Protein AF-A0A964LHS6-F1 (afdb_monomer_lite)

Secondary structure (DSSP, 8-state):
--HHHHHHHHHHH--HHHHHHHHHTT--S------HHHHHHHHHHH-S-HHHHHHHHHT--HHHHHHHS---

Radius of gyration: 11.38 Å; chains: 1; bounding box: 28×22×28 Å

pLDDT: mean 94.2, std 8.14, range [50.81, 98.38]

Sequence (72 aa):
MTLDDVLAQLEKAGSAQTRKTYGRHGITSPMFGVSYAVLGKLVKTIKVDQALAEALWATGNHDARILATPVP

Foldseek 3Di:
DALVVVVVQQLVQADPVQVVVVVVVVDPWAESRHDPVVLVVVLVVVADDQVQLVVLCVVRYPSSPSSSPDHD

Structure (mmCIF, N/CA/C/O backbone):
data_AF-A0A964LHS6-F1
#
_entry.id   AF-A0A964LHS6-F1
#
loop_
_atom_site.group_PDB
_atom_site.id
_atom_site.type_symbol
_atom_site.label_atom_id
_atom_site.label_alt_id
_atom_site.label_comp_id
_atom_site.label_asym_id
_atom_site.label_entity_id
_atom_site.label_seq_id
_atom_site.pdbx_PDB_ins_code
_atom_site.Cartn_x
_atom_site.Cartn_y
_atom_site.Cartn_z
_atom_site.occupancy
_atom_site.B_iso_or_equiv
_atom_site.auth_seq_id
_atom_site.auth_comp_id
_atom_site.auth_asym_id
_atom_site.auth_atom_id
_atom_site.pdbx_PDB_model_num
ATOM 1 N N . MET A 1 1 ? -11.903 -1.335 7.709 1.00 86.88 1 MET A N 1
ATOM 2 C CA . MET A 1 1 ? -11.818 -1.738 6.283 1.00 86.88 1 MET A CA 1
ATOM 3 C C . MET A 1 1 ? -11.438 -3.204 6.250 1.00 86.88 1 MET A C 1
ATOM 5 O O . MET A 1 1 ? -10.773 -3.630 7.184 1.00 86.88 1 MET A O 1
ATOM 9 N N . THR A 1 2 ? -11.844 -3.968 5.239 1.00 95.88 2 THR A N 1
ATOM 10 C CA . THR A 1 2 ? -11.346 -5.346 5.079 1.00 95.88 2 THR A CA 1
ATOM 11 C C . THR A 1 2 ? -10.014 -5.364 4.324 1.00 95.88 2 THR A C 1
ATOM 13 O O . THR A 1 2 ? -9.645 -4.368 3.698 1.00 95.88 2 THR A O 1
ATOM 16 N N . LEU A 1 3 ? -9.288 -6.488 4.373 1.00 96.94 3 LEU A N 1
ATOM 17 C CA . LEU A 1 3 ? -8.072 -6.682 3.574 1.00 96.94 3 LEU A CA 1
ATOM 18 C C . LEU A 1 3 ? -8.355 -6.470 2.079 1.00 96.94 3 LEU A C 1
ATOM 20 O O . LEU A 1 3 ? -7.632 -5.724 1.418 1.00 96.94 3 LEU A O 1
ATOM 24 N N . ASP A 1 4 ? -9.431 -7.074 1.577 1.00 98.00 4 ASP A N 1
ATOM 25 C CA . ASP A 1 4 ? -9.807 -7.020 0.164 1.00 98.00 4 ASP A CA 1
ATOM 26 C C . ASP A 1 4 ? -10.137 -5.590 -0.279 1.00 98.00 4 ASP A C 1
ATOM 28 O O . ASP A 1 4 ? -9.683 -5.150 -1.336 1.00 98.00 4 ASP A O 1
ATOM 32 N N . ASP A 1 5 ? -10.832 -4.816 0.565 1.00 97.56 5 ASP A N 1
ATOM 33 C CA . ASP A 1 5 ? -11.107 -3.401 0.291 1.00 97.56 5 ASP A CA 1
ATOM 34 C C . ASP A 1 5 ? -9.816 -2.583 0.160 1.00 97.56 5 ASP A C 1
ATOM 36 O O . ASP A 1 5 ? -9.709 -1.714 -0.709 1.00 97.56 5 ASP A O 1
ATOM 40 N N . VAL A 1 6 ? -8.836 -2.828 1.039 1.00 97.00 6 VAL A N 1
ATOM 41 C CA . VAL A 1 6 ? -7.548 -2.120 1.007 1.00 97.00 6 VAL A CA 1
ATOM 42 C C . VAL A 1 6 ? -6.768 -2.507 -0.245 1.00 97.00 6 VAL A C 1
ATOM 44 O O . VAL A 1 6 ? -6.277 -1.622 -0.945 1.00 97.00 6 VAL A O 1
ATOM 47 N N . LEU A 1 7 ? -6.682 -3.800 -0.565 1.00 98.06 7 LEU A N 1
ATOM 48 C CA . LEU A 1 7 ? -5.971 -4.279 -1.751 1.00 98.06 7 LEU A CA 1
ATOM 49 C C . LEU A 1 7 ? -6.594 -3.745 -3.044 1.00 98.06 7 LEU A C 1
ATOM 51 O O . LEU A 1 7 ? -5.860 -3.250 -3.896 1.00 98.06 7 LEU A O 1
ATOM 55 N N . ALA A 1 8 ? -7.924 -3.731 -3.155 1.00 98.31 8 ALA A N 1
ATOM 56 C CA . ALA A 1 8 ? -8.620 -3.159 -4.307 1.00 98.31 8 ALA A CA 1
ATOM 57 C C . ALA A 1 8 ? -8.344 -1.653 -4.466 1.00 98.31 8 ALA A C 1
ATOM 59 O O . ALA A 1 8 ? -8.171 -1.149 -5.580 1.00 98.31 8 ALA A O 1
ATOM 60 N N . GLN A 1 9 ? -8.267 -0.908 -3.358 1.00 97.94 9 GLN A N 1
ATOM 61 C CA . GLN A 1 9 ? -7.919 0.515 -3.397 1.00 97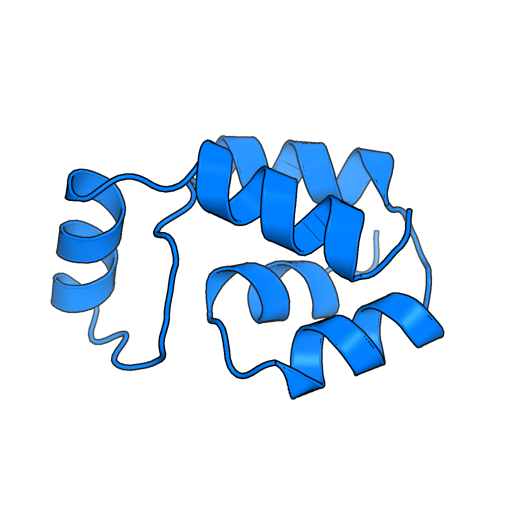.94 9 GLN A CA 1
ATOM 62 C C . GLN A 1 9 ? -6.458 0.751 -3.778 1.00 97.94 9 GLN A C 1
ATOM 64 O O . GLN A 1 9 ? -6.179 1.666 -4.558 1.00 97.94 9 GLN A O 1
ATOM 69 N N . LEU A 1 10 ? -5.536 -0.066 -3.265 1.00 98.06 10 LEU A N 1
ATOM 70 C CA . LEU A 1 10 ? -4.124 -0.011 -3.636 1.00 98.06 10 LEU A CA 1
ATOM 71 C C . LEU A 1 10 ? -3.930 -0.326 -5.121 1.00 98.06 10 LEU A C 1
ATOM 73 O O . LEU A 1 10 ? -3.244 0.420 -5.816 1.00 98.06 10 LEU A O 1
ATOM 77 N N . GLU A 1 11 ? -4.576 -1.373 -5.627 1.00 98.19 11 GLU A N 1
ATOM 78 C CA . GLU A 1 11 ? -4.513 -1.751 -7.038 1.00 98.19 11 GLU A CA 1
ATOM 79 C C . GLU A 1 11 ? -5.025 -0.629 -7.943 1.00 98.19 11 GLU A C 1
ATOM 81 O O . GLU A 1 11 ? -4.328 -0.208 -8.869 1.00 98.19 11 GLU A O 1
ATOM 86 N N . LYS A 1 12 ? -6.194 -0.064 -7.619 1.00 98.25 12 LYS A N 1
ATOM 87 C CA . LYS A 1 12 ? -6.784 1.057 -8.363 1.00 98.25 12 LYS A CA 1
ATOM 88 C C . LYS A 1 12 ? -5.916 2.320 -8.334 1.00 98.25 12 LYS A C 1
ATOM 90 O O . LYS A 1 12 ? -5.932 3.093 -9.290 1.00 98.25 12 LYS A O 1
ATOM 95 N N . ALA A 1 13 ? -5.191 2.559 -7.242 1.00 98.00 13 ALA A N 1
ATOM 96 C CA . ALA A 1 13 ? -4.301 3.710 -7.092 1.00 98.00 13 ALA A CA 1
ATOM 97 C C . ALA A 1 13 ? -2.886 3.480 -7.653 1.00 98.00 13 ALA A C 1
ATOM 99 O O . ALA A 1 13 ? -2.089 4.423 -7.715 1.00 98.00 13 ALA A O 1
ATOM 100 N N . GLY A 1 14 ? -2.553 2.242 -8.023 1.00 97.94 14 GLY A N 1
ATOM 101 C CA . GLY A 1 14 ? -1.244 1.857 -8.526 1.00 97.94 14 GLY A CA 1
ATOM 102 C C . GLY A 1 14 ? -0.952 2.431 -9.911 1.00 97.94 14 GLY A C 1
ATOM 103 O O . GLY A 1 14 ? -1.834 2.555 -10.759 1.00 97.94 14 GLY A O 1
ATOM 104 N N . SER A 1 15 ? 0.313 2.757 -10.184 1.00 98.12 15 SER A N 1
ATOM 105 C CA . SER A 1 15 ? 0.735 3.220 -11.510 1.00 98.12 15 SER A CA 1
ATOM 106 C C . SER A 1 15 ? 2.066 2.619 -11.954 1.00 98.12 15 SER A C 1
ATOM 108 O O . SER A 1 15 ? 2.983 2.417 -11.156 1.00 98.12 15 SER A O 1
ATOM 110 N N . ALA A 1 16 ? 2.211 2.387 -13.263 1.00 97.38 16 ALA A N 1
ATOM 111 C CA . ALA A 1 16 ? 3.459 1.888 -13.846 1.00 97.38 16 ALA A CA 1
ATOM 112 C C . ALA A 1 16 ? 4.645 2.834 -13.596 1.00 97.38 16 ALA A C 1
ATOM 114 O O . ALA A 1 16 ? 5.770 2.377 -13.392 1.00 97.38 16 ALA A O 1
ATOM 115 N N . GLN A 1 17 ? 4.393 4.146 -13.562 1.00 97.50 17 GLN A N 1
ATOM 116 C CA . GLN A 1 17 ? 5.422 5.142 -13.284 1.00 97.50 17 GLN A CA 1
ATOM 117 C C . GLN A 1 17 ? 5.954 5.013 -11.853 1.00 97.50 17 GLN A C 1
ATOM 119 O O . GLN A 1 17 ? 7.168 5.002 -11.654 1.00 97.50 17 GLN A O 1
ATOM 124 N N . THR A 1 18 ? 5.073 4.863 -10.862 1.00 97.56 18 THR A N 1
ATOM 125 C CA . THR A 1 18 ? 5.489 4.660 -9.468 1.00 97.56 18 THR A CA 1
ATOM 126 C C . THR A 1 18 ? 6.240 3.340 -9.308 1.00 97.56 18 THR A C 1
ATOM 128 O O . THR A 1 18 ? 7.310 3.336 -8.704 1.00 97.56 18 THR A O 1
ATOM 131 N N . ARG A 1 19 ? 5.759 2.244 -9.919 1.00 97.56 19 ARG A N 1
ATOM 132 C CA . ARG A 1 19 ? 6.470 0.949 -9.911 1.00 97.56 19 ARG A CA 1
ATOM 133 C C . ARG A 1 19 ? 7.882 1.072 -10.477 1.00 97.56 19 ARG A C 1
ATOM 135 O O . ARG A 1 19 ? 8.826 0.553 -9.895 1.00 97.56 19 ARG A O 1
ATOM 142 N N . LYS A 1 20 ? 8.048 1.807 -11.581 1.00 97.31 20 LYS A N 1
ATOM 143 C CA . LYS A 1 20 ? 9.365 2.070 -12.181 1.00 97.31 20 LYS A CA 1
ATOM 144 C C . LYS A 1 20 ? 10.278 2.849 -11.235 1.00 97.31 20 LYS A C 1
ATOM 146 O O . LYS A 1 20 ? 11.459 2.532 -11.134 1.00 97.31 20 LYS A O 1
ATOM 151 N N . THR A 1 21 ? 9.752 3.867 -10.556 1.00 97.12 21 THR A N 1
ATOM 152 C CA . THR A 1 21 ? 10.508 4.636 -9.558 1.00 97.12 21 THR A CA 1
ATOM 153 C C . THR A 1 21 ? 10.939 3.753 -8.389 1.00 97.12 21 THR A C 1
ATOM 155 O O . THR A 1 21 ? 12.117 3.731 -8.054 1.00 97.12 21 THR A O 1
ATOM 158 N N . TYR A 1 22 ? 10.027 2.964 -7.822 1.00 96.56 22 TYR A N 1
ATOM 159 C CA . TYR A 1 22 ? 10.333 2.031 -6.733 1.00 96.56 22 TYR A CA 1
ATOM 160 C C . TYR A 1 22 ? 11.335 0.949 -7.145 1.00 96.56 22 TYR A C 1
ATOM 162 O O . TYR A 1 22 ? 12.286 0.690 -6.409 1.00 96.56 22 TYR A O 1
ATOM 170 N N . GLY A 1 23 ? 11.214 0.408 -8.358 1.00 96.94 23 GLY A N 1
ATOM 171 C CA . GLY A 1 23 ? 12.194 -0.525 -8.915 1.00 96.94 23 GLY A CA 1
ATOM 172 C C . GLY A 1 23 ? 13.590 0.090 -9.064 1.00 96.94 23 GLY A C 1
ATOM 173 O O . GLY A 1 23 ? 14.580 -0.553 -8.731 1.00 96.94 23 GLY A O 1
ATOM 174 N N . ARG A 1 24 ? 13.698 1.363 -9.477 1.00 97.06 24 ARG A N 1
ATOM 175 C CA . ARG A 1 24 ? 14.988 2.091 -9.512 1.00 97.06 24 ARG A CA 1
ATOM 176 C C . ARG A 1 24 ? 15.602 2.285 -8.126 1.00 97.06 24 ARG A C 1
ATOM 178 O O . ARG A 1 24 ? 16.818 2.385 -8.026 1.00 97.06 24 ARG A O 1
ATOM 185 N N . HIS A 1 25 ? 14.781 2.334 -7.079 1.00 96.00 25 HIS A N 1
ATOM 186 C CA . HIS A 1 25 ? 15.234 2.383 -5.686 1.00 96.00 25 HIS A CA 1
ATOM 187 C C . HIS A 1 25 ? 15.550 0.991 -5.109 1.00 96.00 25 HIS A C 1
ATOM 189 O O . HIS A 1 25 ? 15.860 0.879 -3.927 1.00 96.00 25 HIS A O 1
ATOM 195 N N . GLY A 1 26 ? 15.483 -0.070 -5.922 1.00 96.25 26 GLY A N 1
ATOM 196 C CA . GLY A 1 26 ? 15.843 -1.430 -5.523 1.00 96.25 26 GLY A CA 1
ATOM 197 C C . GLY A 1 26 ? 14.712 -2.232 -4.881 1.00 96.25 26 GLY A C 1
ATOM 198 O O . GLY A 1 26 ? 14.964 -3.315 -4.360 1.00 96.25 26 GLY A O 1
ATOM 199 N N . ILE A 1 27 ? 13.466 -1.749 -4.917 1.00 95.88 27 ILE A N 1
ATOM 200 C CA . ILE A 1 27 ? 12.332 -2.530 -4.415 1.00 95.88 27 ILE A CA 1
ATOM 201 C C . ILE A 1 27 ? 12.005 -3.627 -5.434 1.00 95.88 27 ILE A C 1
ATOM 203 O O . ILE A 1 27 ? 11.612 -3.343 -6.565 1.00 95.88 27 ILE A O 1
ATOM 207 N N . THR A 1 28 ? 12.151 -4.884 -5.015 1.00 94.44 28 THR A N 1
ATOM 208 C CA . THR A 1 28 ? 11.907 -6.080 -5.842 1.00 94.44 28 THR A CA 1
ATOM 209 C C . THR A 1 28 ? 10.626 -6.827 -5.474 1.00 94.44 28 THR A C 1
ATOM 211 O O . THR A 1 28 ? 10.188 -7.697 -6.226 1.00 94.44 28 THR A O 1
ATOM 214 N N . SER A 1 29 ? 10.009 -6.495 -4.338 1.00 93.69 29 SER A N 1
ATOM 215 C CA . SER A 1 29 ? 8.748 -7.099 -3.904 1.00 93.69 29 SER A CA 1
ATOM 216 C C . SER A 1 29 ? 7.606 -6.801 -4.885 1.00 93.69 29 SER A C 1
ATOM 218 O O . SER A 1 29 ? 7.604 -5.733 -5.507 1.00 93.69 29 SER A O 1
ATOM 220 N N . PRO A 1 30 ? 6.589 -7.681 -4.981 1.00 96.31 30 PRO A N 1
ATOM 221 C CA . PRO A 1 30 ? 5.353 -7.368 -5.689 1.00 96.31 30 PRO A CA 1
ATOM 222 C C . PRO A 1 30 ? 4.775 -6.041 -5.198 1.00 96.31 30 PRO A C 1
ATOM 224 O O . PRO A 1 30 ? 4.791 -5.756 -4.002 1.00 96.31 30 PRO A O 1
ATOM 227 N N . MET A 1 31 ? 4.285 -5.208 -6.107 1.00 97.38 31 MET A N 1
ATOM 228 C CA . MET A 1 31 ? 3.736 -3.900 -5.761 1.00 97.38 31 MET A CA 1
ATOM 229 C C . MET A 1 31 ? 2.728 -3.460 -6.816 1.00 97.38 31 MET A C 1
ATOM 231 O O . MET A 1 31 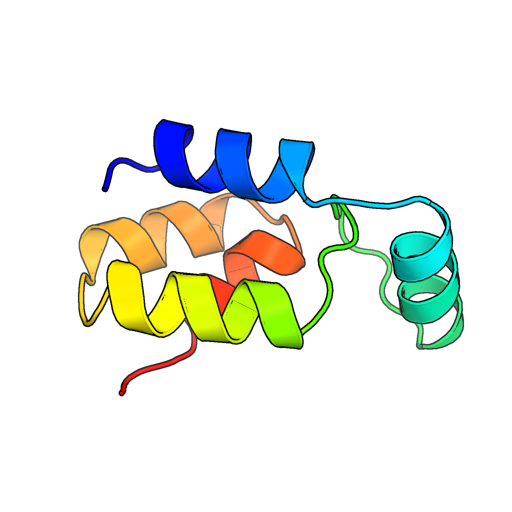? 2.900 -3.731 -8.008 1.00 97.38 31 MET A O 1
ATOM 235 N N . PHE A 1 32 ? 1.716 -2.716 -6.392 1.00 98.38 32 PHE A N 1
ATOM 236 C CA . PHE A 1 32 ? 0.832 -1.989 -7.296 1.00 98.38 32 PHE A CA 1
ATOM 237 C C . PHE A 1 32 ? 1.493 -0.683 -7.766 1.00 98.38 32 PHE A C 1
ATOM 239 O O . PHE A 1 32 ? 1.277 -0.247 -8.901 1.00 98.38 32 PHE A O 1
ATOM 246 N N . GLY A 1 33 ? 2.377 -0.107 -6.945 1.00 97.94 33 GLY A N 1
ATOM 247 C CA . GLY A 1 33 ? 3.077 1.152 -7.180 1.00 97.94 33 GLY A CA 1
ATOM 248 C C . GLY A 1 33 ? 2.204 2.334 -6.796 1.00 97.94 33 GLY A C 1
ATOM 249 O O . GLY A 1 33 ? 1.812 3.125 -7.658 1.00 97.94 33 GLY A O 1
ATOM 250 N N . VAL A 1 34 ? 1.883 2.454 -5.512 1.00 98.12 34 VAL A N 1
ATOM 251 C CA . VAL A 1 34 ? 1.006 3.514 -4.999 1.00 98.12 34 VAL A CA 1
ATOM 252 C C . VAL A 1 34 ? 1.844 4.669 -4.470 1.00 98.12 34 VAL A C 1
ATOM 254 O O . VAL A 1 34 ? 2.823 4.467 -3.771 1.00 98.12 34 VAL A O 1
ATOM 257 N N . SER A 1 35 ? 1.478 5.911 -4.796 1.00 96.50 35 SER A N 1
ATOM 258 C CA . SER A 1 35 ? 2.218 7.074 -4.285 1.00 96.50 35 SER A CA 1
ATOM 259 C C . SER A 1 35 ? 2.080 7.230 -2.763 1.00 96.50 35 SER A C 1
ATOM 261 O O . SER A 1 35 ? 0.997 7.025 -2.209 1.00 96.50 35 SER A O 1
ATOM 263 N N . TYR A 1 36 ? 3.127 7.726 -2.093 1.00 94.19 36 TYR A N 1
ATOM 264 C CA . TYR A 1 36 ? 3.091 8.020 -0.651 1.00 94.19 36 TYR A CA 1
ATOM 265 C C . TYR A 1 36 ? 1.980 9.000 -0.243 1.00 94.19 36 TYR A C 1
ATOM 267 O O . TYR A 1 36 ? 1.451 8.904 0.861 1.00 94.19 36 TYR A O 1
ATOM 275 N N . ALA A 1 37 ? 1.571 9.906 -1.136 1.00 95.00 37 ALA A N 1
ATOM 276 C CA . ALA A 1 37 ? 0.448 10.805 -0.883 1.00 95.00 37 ALA A CA 1
ATOM 277 C C . ALA A 1 37 ? -0.889 10.053 -0.741 1.00 95.00 37 ALA A C 1
ATOM 279 O O . ALA A 1 37 ? -1.722 10.429 0.081 1.00 95.00 37 ALA A O 1
ATOM 280 N N . VAL A 1 38 ? -1.103 8.992 -1.528 1.00 95.81 38 VAL A N 1
ATOM 281 C CA . VAL A 1 38 ? -2.295 8.135 -1.418 1.00 95.81 38 VAL A CA 1
ATOM 282 C C . VAL A 1 38 ? -2.174 7.200 -0.220 1.00 95.81 38 VAL A C 1
ATOM 284 O O . VAL A 1 38 ? -3.127 7.099 0.549 1.00 95.81 38 VAL A O 1
ATOM 287 N N . LEU A 1 39 ? -1.000 6.597 -0.001 1.00 95.56 39 LEU A N 1
ATOM 288 C CA . LEU A 1 39 ? -0.749 5.756 1.17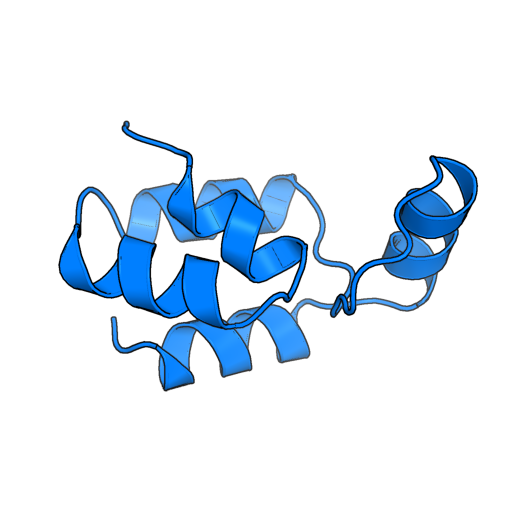5 1.00 95.56 39 LEU A CA 1
ATOM 289 C C . LEU A 1 39 ? -1.039 6.526 2.471 1.00 95.56 39 LEU A C 1
ATOM 291 O O . LEU A 1 39 ? -1.800 6.054 3.307 1.00 95.56 39 LEU A O 1
ATOM 295 N N . GLY A 1 40 ? -0.560 7.767 2.594 1.00 93.75 40 GLY A N 1
ATOM 296 C CA . GLY A 1 40 ? -0.833 8.613 3.759 1.00 93.75 40 GLY A CA 1
ATOM 297 C C . GLY A 1 40 ? -2.315 8.959 3.966 1.00 93.75 40 GLY A C 1
ATOM 298 O O . GLY A 1 40 ? -2.734 9.185 5.101 1.00 93.75 40 GLY A O 1
ATOM 299 N N . LYS A 1 41 ? -3.137 8.980 2.907 1.00 94.19 41 LYS A N 1
ATOM 300 C CA . LYS A 1 41 ? -4.600 9.112 3.043 1.00 94.19 41 LYS A CA 1
ATOM 301 C C . LYS A 1 41 ? -5.216 7.820 3.579 1.00 94.19 41 LYS A C 1
ATOM 303 O O . LYS A 1 41 ? -6.023 7.891 4.500 1.00 94.19 41 LYS A O 1
ATOM 308 N N . LEU A 1 42 ? -4.797 6.667 3.053 1.00 93.75 42 LEU A N 1
ATOM 309 C CA . LEU A 1 42 ? -5.280 5.355 3.494 1.00 93.75 42 LEU A CA 1
ATOM 310 C C . LEU A 1 42 ? -4.945 5.083 4.964 1.00 93.75 42 LEU A C 1
ATOM 312 O O . LEU A 1 42 ? -5.818 4.631 5.695 1.00 93.75 42 LEU A O 1
ATOM 316 N N . VAL A 1 43 ? -3.748 5.454 5.432 1.00 92.94 43 VAL A N 1
ATOM 317 C CA . VAL A 1 43 ? -3.370 5.351 6.858 1.00 92.94 43 VAL A CA 1
ATOM 318 C C . VAL A 1 43 ? -4.363 6.091 7.758 1.00 92.94 43 VAL A C 1
ATOM 320 O O . VAL A 1 43 ? -4.838 5.543 8.750 1.00 92.94 43 VAL A O 1
ATOM 323 N N . LYS A 1 44 ? -4.741 7.322 7.389 1.00 90.88 44 LYS A N 1
ATOM 324 C CA . LYS A 1 44 ? -5.710 8.124 8.157 1.00 90.88 44 LYS A CA 1
ATOM 325 C C . LYS A 1 44 ? -7.113 7.512 8.164 1.00 90.88 44 LYS A C 1
ATOM 327 O O . LYS A 1 44 ? -7.845 7.691 9.136 1.00 90.88 44 LYS A O 1
ATOM 332 N N . THR A 1 45 ? -7.492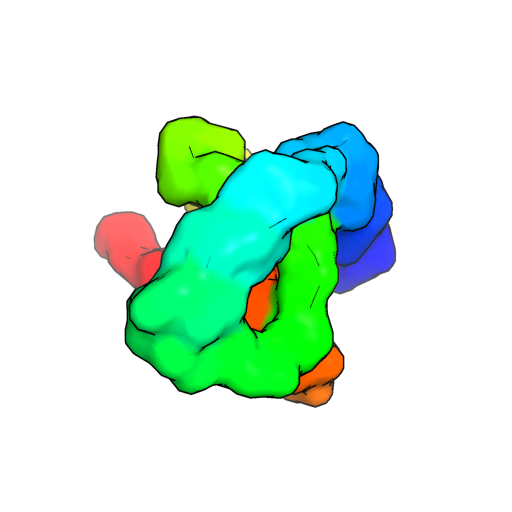 6.820 7.091 1.00 91.31 45 THR A N 1
ATOM 333 C CA . THR A 1 45 ? -8.781 6.124 6.982 1.00 91.31 45 THR A CA 1
ATOM 334 C C . THR A 1 45 ? -8.804 4.830 7.793 1.00 91.31 45 THR A C 1
ATOM 336 O O . THR A 1 45 ? -9.791 4.575 8.478 1.00 91.31 45 THR A O 1
ATOM 339 N N . ILE A 1 46 ? -7.735 4.030 7.729 1.00 90.25 46 ILE A N 1
ATOM 340 C CA . ILE A 1 46 ? -7.636 2.725 8.397 1.00 90.25 46 ILE A CA 1
ATOM 341 C C . ILE A 1 46 ? -7.478 2.887 9.916 1.00 90.25 46 ILE A C 1
ATOM 343 O O . ILE A 1 46 ? -8.159 2.187 10.662 1.00 90.25 46 ILE A O 1
ATOM 347 N N . LYS A 1 47 ? -6.665 3.856 10.370 1.00 86.31 47 LYS A N 1
ATOM 348 C CA . LYS A 1 47 ? -6.267 4.037 11.783 1.00 86.31 47 LYS A CA 1
ATOM 349 C C . LYS A 1 47 ? -5.552 2.787 12.337 1.00 86.31 47 LYS A C 1
ATOM 351 O O . LYS A 1 47 ? -4.951 2.041 11.576 1.00 86.31 47 LYS A O 1
ATOM 356 N N . VAL A 1 48 ? -5.554 2.594 13.661 1.00 88.62 48 VAL A N 1
ATOM 357 C CA . VAL A 1 48 ? -4.957 1.411 14.305 1.00 88.62 48 VAL A CA 1
ATOM 358 C C . VAL A 1 48 ? -5.908 0.228 14.192 1.00 88.62 48 VAL A C 1
ATOM 360 O O . VAL A 1 48 ? -6.972 0.232 14.810 1.00 88.62 48 VAL A O 1
ATOM 363 N N . ASP A 1 49 ? -5.491 -0.786 13.443 1.00 92.44 49 ASP A N 1
ATOM 364 C CA . ASP A 1 49 ? -6.160 -2.080 13.333 1.00 92.44 49 ASP A CA 1
ATOM 365 C C . ASP A 1 49 ? -5.091 -3.175 13.200 1.00 92.44 49 ASP A C 1
ATOM 367 O O . ASP A 1 49 ? -4.509 -3.375 12.133 1.00 92.44 49 ASP A O 1
ATOM 371 N N . GLN A 1 50 ? -4.788 -3.847 14.314 1.00 93.38 50 GLN A N 1
ATOM 372 C CA . GLN A 1 50 ? -3.699 -4.826 14.387 1.00 93.38 50 GLN A CA 1
ATOM 373 C C . GLN A 1 50 ? -3.952 -6.046 13.491 1.00 93.38 50 GLN A C 1
ATOM 375 O O . GLN A 1 50 ? -3.040 -6.506 12.807 1.00 93.38 50 GLN A O 1
ATOM 380 N N . ALA A 1 51 ? -5.190 -6.547 13.456 1.00 95.31 51 ALA A N 1
ATOM 381 C CA . ALA A 1 51 ? -5.542 -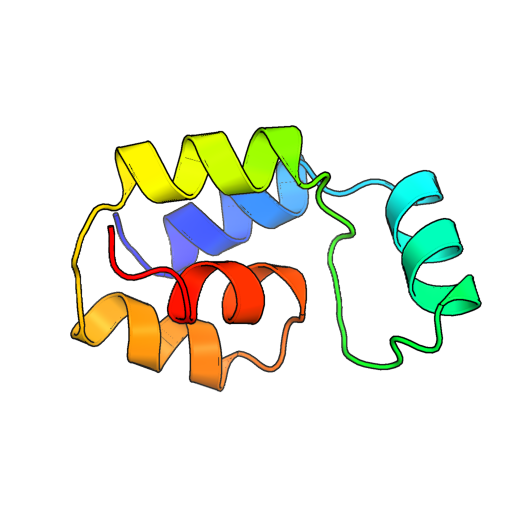7.709 12.645 1.00 95.31 51 ALA A CA 1
ATOM 382 C C . ALA A 1 51 ? -5.385 -7.398 11.150 1.00 95.31 51 ALA A C 1
ATOM 384 O O . ALA A 1 51 ? -4.848 -8.203 10.386 1.00 95.31 51 ALA A O 1
ATOM 385 N N . LEU A 1 52 ? -5.796 -6.198 10.733 1.00 96.19 52 LEU A N 1
ATOM 386 C CA . LEU A 1 52 ? -5.593 -5.743 9.364 1.00 96.19 52 LEU A CA 1
ATOM 387 C C . LEU A 1 52 ? -4.109 -5.517 9.044 1.00 96.19 52 LEU A C 1
ATOM 389 O O . LEU A 1 52 ? -3.674 -5.871 7.950 1.00 96.19 52 LEU A O 1
ATOM 393 N N . ALA A 1 53 ? -3.320 -4.972 9.972 1.00 95.56 53 ALA A N 1
ATOM 394 C CA . ALA A 1 53 ? -1.882 -4.781 9.781 1.00 95.56 53 ALA A CA 1
ATOM 395 C C . ALA A 1 53 ? -1.153 -6.116 9.546 1.00 95.56 53 ALA A C 1
ATOM 397 O O . ALA A 1 53 ? -0.372 -6.237 8.600 1.00 95.56 53 ALA A O 1
ATOM 398 N N . GLU A 1 54 ? -1.455 -7.143 10.341 1.00 97.25 54 GLU A N 1
ATOM 399 C CA . GLU A 1 54 ? -0.906 -8.493 10.164 1.00 97.25 54 GLU A CA 1
ATOM 400 C C . GLU A 1 54 ? -1.299 -9.093 8.809 1.00 97.25 54 GLU A C 1
ATOM 402 O O . GLU A 1 54 ? -0.445 -9.608 8.079 1.00 97.25 54 GLU A O 1
ATOM 407 N N . ALA A 1 55 ? -2.572 -8.954 8.430 1.00 97.69 55 ALA A N 1
ATOM 408 C CA . ALA A 1 55 ? -3.079 -9.424 7.147 1.00 97.69 55 ALA A CA 1
ATOM 409 C C . ALA A 1 55 ? -2.391 -8.723 5.961 1.00 97.69 55 ALA A C 1
ATOM 411 O O . ALA A 1 55 ? -1.948 -9.382 5.020 1.00 97.69 55 ALA A O 1
ATOM 412 N N . LEU A 1 56 ? -2.231 -7.397 6.024 1.00 97.25 56 LEU A N 1
ATOM 413 C CA . LEU A 1 56 ? -1.532 -6.597 5.014 1.00 97.25 56 LEU A CA 1
ATOM 414 C C . LEU A 1 56 ? -0.054 -6.978 4.910 1.00 97.25 56 LEU A C 1
ATOM 416 O O . LEU A 1 56 ? 0.483 -7.089 3.804 1.00 97.25 56 LEU A O 1
ATOM 420 N N . TRP A 1 57 ? 0.604 -7.223 6.043 1.00 97.31 57 TRP A N 1
ATOM 421 C CA . TRP A 1 57 ? 2.005 -7.631 6.075 1.00 97.31 57 TRP A CA 1
ATOM 422 C C . TRP A 1 57 ? 2.234 -8.985 5.394 1.00 97.31 57 TRP A C 1
ATOM 424 O O . TRP A 1 57 ? 3.187 -9.150 4.612 1.00 97.31 57 TRP A O 1
ATOM 434 N N . ALA A 1 58 ? 1.332 -9.936 5.654 1.00 97.94 58 ALA A N 1
ATOM 435 C CA . ALA A 1 58 ? 1.369 -11.287 5.106 1.00 97.94 58 ALA A CA 1
ATOM 436 C C . ALA A 1 58 ? 1.244 -11.324 3.573 1.00 97.94 58 ALA A C 1
ATOM 438 O O . ALA A 1 58 ? 1.772 -12.243 2.951 1.00 97.94 58 ALA A O 1
ATOM 439 N N . THR A 1 59 ? 0.638 -10.308 2.944 1.00 97.69 59 THR A N 1
ATOM 440 C CA . THR A 1 59 ? 0.469 -10.259 1.476 1.00 97.69 59 THR A CA 1
ATOM 441 C C . THR A 1 59 ? 1.781 -10.237 0.692 1.00 97.69 59 THR A C 1
ATOM 443 O O . THR A 1 59 ? 1.796 -10.545 -0.498 1.00 97.69 59 THR A O 1
ATOM 446 N N . GLY A 1 60 ? 2.886 -9.804 1.309 1.00 97.12 60 GLY A N 1
ATOM 447 C CA . GLY A 1 60 ? 4.158 -9.625 0.604 1.00 97.12 60 GLY A CA 1
ATOM 448 C C . GLY A 1 60 ? 4.207 -8.414 -0.332 1.00 97.12 60 GLY A C 1
ATOM 449 O O . GLY A 1 60 ? 5.292 -8.060 -0.798 1.00 97.12 60 GLY A O 1
ATOM 450 N N . ASN A 1 61 ? 3.073 -7.755 -0.580 1.00 98.12 61 ASN A N 1
ATOM 451 C CA . ASN A 1 61 ? 3.000 -6.589 -1.443 1.00 98.12 61 ASN A CA 1
ATOM 452 C C . ASN A 1 61 ? 3.624 -5.374 -0.741 1.00 98.12 61 ASN A C 1
ATOM 454 O O . ASN A 1 61 ? 3.316 -5.090 0.417 1.00 98.12 61 ASN A O 1
ATOM 458 N N . HIS A 1 62 ? 4.508 -4.657 -1.435 1.00 97.31 62 HIS A N 1
ATOM 459 C CA . HIS A 1 62 ? 5.220 -3.507 -0.886 1.00 97.31 62 HIS A CA 1
ATOM 460 C C . HIS A 1 62 ? 4.264 -2.432 -0.362 1.00 97.31 62 HIS A C 1
ATOM 462 O O . HIS A 1 62 ? 4.400 -2.003 0.779 1.00 97.31 62 HIS A O 1
ATOM 468 N N . ASP A 1 63 ? 3.272 -2.038 -1.161 1.00 97.31 63 ASP A N 1
ATOM 469 C CA . ASP A 1 63 ? 2.349 -0.960 -0.802 1.00 97.31 63 ASP A CA 1
ATOM 470 C C . ASP A 1 63 ? 1.479 -1.362 0.403 1.00 97.31 63 ASP A C 1
ATOM 472 O O . ASP A 1 63 ? 1.261 -0.561 1.311 1.00 97.31 63 ASP A O 1
ATOM 476 N N . ALA A 1 64 ? 1.044 -2.627 0.453 1.00 97.38 64 ALA A N 1
ATOM 477 C CA . ALA A 1 64 ? 0.292 -3.174 1.584 1.00 97.38 64 ALA A CA 1
ATOM 478 C C . ALA A 1 64 ? 1.140 -3.221 2.865 1.00 97.38 64 ALA A C 1
ATOM 480 O O . ALA A 1 64 ? 0.683 -2.800 3.926 1.00 97.38 64 ALA A O 1
ATOM 481 N N . ARG A 1 65 ? 2.404 -3.651 2.773 1.00 95.88 65 ARG A N 1
ATOM 482 C CA . ARG A 1 65 ? 3.341 -3.655 3.908 1.00 95.88 65 ARG A CA 1
ATOM 483 C C . ARG A 1 65 ? 3.624 -2.254 4.437 1.00 95.88 65 ARG A C 1
ATOM 485 O O . ARG A 1 65 ? 3.717 -2.089 5.648 1.00 95.88 65 ARG A O 1
ATOM 492 N N . ILE A 1 66 ? 3.692 -1.246 3.565 1.00 94.94 66 ILE A N 1
ATOM 493 C CA . ILE A 1 66 ? 3.805 0.156 3.993 1.00 94.94 66 ILE A CA 1
ATOM 494 C C . ILE A 1 66 ? 2.573 0.610 4.784 1.00 94.94 66 ILE A C 1
ATOM 496 O O . ILE A 1 66 ? 2.724 1.465 5.646 1.00 94.94 66 ILE A O 1
ATOM 500 N N . LEU A 1 67 ? 1.378 0.057 4.543 1.00 94.56 67 LEU A N 1
ATOM 501 C CA . LEU A 1 67 ? 0.182 0.341 5.352 1.00 94.56 67 LEU A CA 1
ATOM 502 C C . LEU A 1 67 ? 0.109 -0.467 6.657 1.00 94.56 67 LEU A C 1
ATOM 504 O O . LEU A 1 67 ? -0.640 -0.083 7.546 1.00 94.56 67 LEU A O 1
ATOM 508 N N . ALA A 1 68 ? 0.881 -1.547 6.793 1.00 94.56 68 ALA A N 1
ATOM 509 C CA . ALA A 1 68 ? 0.935 -2.362 8.010 1.00 94.56 68 ALA A CA 1
ATOM 510 C C . ALA A 1 68 ? 1.845 -1.772 9.105 1.00 94.56 68 ALA A C 1
ATOM 512 O O . ALA A 1 68 ? 1.668 -2.055 10.284 1.00 94.56 68 ALA A O 1
ATOM 513 N N . THR A 1 69 ? 2.842 -0.973 8.721 1.00 87.38 69 THR A N 1
ATOM 514 C CA . THR A 1 69 ? 3.815 -0.341 9.630 1.00 87.38 69 THR A CA 1
ATOM 515 C C . THR A 1 69 ? 3.412 0.973 10.317 1.00 87.38 69 THR A C 1
ATOM 517 O O . THR A 1 69 ? 3.973 1.248 11.377 1.00 87.38 69 THR A O 1
ATOM 520 N N . PRO A 1 70 ? 2.548 1.848 9.761 1.00 72.56 70 PRO A N 1
ATOM 521 C CA . PRO A 1 70 ? 2.279 3.145 10.358 1.00 72.56 70 PRO A CA 1
AT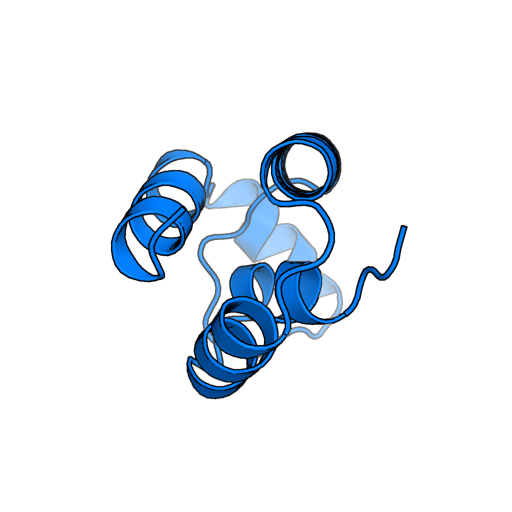OM 522 C C . PRO A 1 70 ? 1.343 2.951 11.548 1.00 72.56 70 PRO A C 1
ATOM 524 O O . PRO A 1 70 ? 0.157 2.676 11.386 1.00 72.56 70 PRO A O 1
ATOM 527 N N . VAL A 1 71 ? 1.888 3.119 12.746 1.00 52.84 71 VAL A N 1
ATOM 528 C CA . VAL A 1 71 ? 1.108 3.404 13.952 1.00 52.84 71 VAL A CA 1
ATOM 529 C C . VAL A 1 71 ? 0.967 4.938 13.996 1.00 52.84 71 VAL A C 1
ATOM 531 O O . VAL A 1 71 ? 1.967 5.609 13.724 1.00 52.84 71 VAL A O 1
ATOM 534 N N . PRO A 1 72 ? -0.242 5.500 14.193 1.00 50.81 72 PRO A N 1
ATOM 535 C CA . PRO A 1 72 ? -0.494 6.942 14.123 1.00 50.81 72 PRO A CA 1
ATOM 536 C C . PRO A 1 72 ? 0.365 7.774 15.075 1.00 50.81 72 PRO A C 1
ATOM 538 O O . PRO A 1 72 ? 0.753 7.252 16.144 1.00 50.81 72 PRO A O 1
#